Protein AF-A0A1B7VS84-F1 (afdb_monomer)

Foldseek 3Di:
DWPDDPVCLVVPQKTKAFDKDALVVCPPPPCSVCQCVVPDLQKDWPQCQQPRGTMITGNVDIDMDGSVVVVVCVVVVVDDDRDDDDPVRVVSVVVSNCCNPVDDDPPVVVVVVVVD

pLDDT: mean 87.93, std 9.89, range [51.97, 97.31]

Structure (mmCIF, N/CA/C/O backbone):
data_AF-A0A1B7VS84-F1
#
_entry.id   AF-A0A1B7VS84-F1
#
loop_
_atom_site.group_PDB
_atom_site.id
_atom_site.type_symbol
_atom_site.label_atom_id
_atom_site.label_alt_id
_atom_site.label_comp_id
_atom_site.label_asym_id
_atom_site.label_entity_id
_atom_site.label_seq_id
_atom_site.pdbx_PDB_ins_code
_atom_site.Cartn_x
_atom_site.Cartn_y
_atom_site.Cartn_z
_atom_site.occupancy
_atom_site.B_iso_or_equiv
_atom_site.auth_seq_id
_atom_site.auth_comp_id
_atom_site.auth_asym_id
_atom_site.auth_atom_id
_atom_site.pdbx_PDB_model_num
ATOM 1 N N . MET A 1 1 ? -4.731 -0.960 2.243 1.00 91.25 1 MET A N 1
ATOM 2 C CA . MET A 1 1 ? -3.609 -0.765 3.182 1.00 91.25 1 MET A CA 1
ATOM 3 C C . MET A 1 1 ? -3.787 0.564 3.890 1.00 91.25 1 MET A C 1
ATOM 5 O O . MET A 1 1 ? -4.075 1.543 3.219 1.00 91.25 1 MET A O 1
ATOM 9 N N . ILE A 1 2 ? -3.630 0.611 5.212 1.00 91.00 2 ILE A N 1
ATOM 10 C CA . ILE A 1 2 ? -3.560 1.886 5.940 1.00 91.00 2 ILE A CA 1
ATOM 11 C C . ILE A 1 2 ? -2.153 2.456 5.746 1.00 91.00 2 ILE A C 1
ATOM 13 O O . ILE A 1 2 ? -1.183 1.749 6.006 1.00 91.00 2 ILE A O 1
ATOM 17 N N . ILE A 1 3 ? -2.056 3.698 5.271 1.00 89.25 3 ILE A N 1
ATOM 18 C CA . ILE A 1 3 ? -0.775 4.386 5.018 1.00 89.25 3 ILE A CA 1
ATOM 19 C C . ILE A 1 3 ? -0.508 5.528 6.008 1.00 89.25 3 ILE A C 1
ATOM 21 O O . ILE A 1 3 ? 0.576 6.102 6.025 1.00 89.25 3 ILE A O 1
ATOM 25 N N . THR A 1 4 ? -1.482 5.853 6.860 1.00 82.88 4 THR A N 1
ATOM 26 C CA . THR A 1 4 ? -1.297 6.768 7.992 1.00 82.88 4 THR A CA 1
ATOM 27 C C . THR A 1 4 ? -0.342 6.173 9.022 1.00 82.88 4 THR A C 1
ATOM 29 O O . THR A 1 4 ? -0.402 4.978 9.311 1.00 82.88 4 THR A O 1
ATOM 32 N N . SER A 1 5 ? 0.523 7.014 9.595 1.00 71.62 5 SER A N 1
ATOM 33 C CA . SER A 1 5 ? 1.455 6.584 10.639 1.00 71.62 5 SER A CA 1
ATOM 34 C C . SER A 1 5 ? 0.713 6.047 11.871 1.00 71.62 5 SER A C 1
ATOM 36 O O . SER A 1 5 ? -0.396 6.476 12.187 1.00 71.62 5 SER A O 1
ATOM 38 N N . THR A 1 6 ? 1.334 5.122 12.604 1.00 64.81 6 THR A N 1
ATOM 39 C CA . THR A 1 6 ? 0.789 4.573 13.860 1.00 64.81 6 THR A CA 1
ATOM 40 C C . THR A 1 6 ? 0.554 5.658 14.912 1.00 64.81 6 THR A C 1
ATOM 42 O O . THR A 1 6 ? -0.492 5.681 15.549 1.00 64.81 6 THR A O 1
ATOM 45 N N . CYS A 1 7 ? 1.460 6.632 15.009 1.00 57.72 7 CYS A N 1
ATOM 46 C CA . CYS A 1 7 ? 1.313 7.810 15.868 1.00 57.72 7 CYS A CA 1
ATOM 47 C C . CYS A 1 7 ? 0.081 8.668 15.540 1.00 57.72 7 CYS A C 1
ATOM 49 O O . CYS A 1 7 ? -0.477 9.303 16.439 1.00 57.72 7 CYS A O 1
ATOM 51 N N . ASP A 1 8 ? -0.306 8.712 14.266 1.00 61.34 8 ASP A N 1
ATOM 52 C CA . ASP A 1 8 ? -1.490 9.419 13.786 1.00 61.34 8 ASP A CA 1
ATOM 53 C C . ASP A 1 8 ? -2.758 8.567 13.899 1.00 61.34 8 ASP A C 1
ATOM 55 O O . ASP A 1 8 ? -3.833 9.121 14.102 1.00 61.34 8 ASP A O 1
ATOM 59 N N . LEU A 1 9 ? -2.654 7.238 13.823 1.00 62.28 9 LEU A N 1
ATOM 60 C CA . LEU A 1 9 ? -3.780 6.324 14.036 1.00 62.28 9 LEU A CA 1
ATOM 61 C C . LEU A 1 9 ? -4.392 6.463 15.437 1.00 62.28 9 LEU A C 1
ATOM 63 O O . LEU A 1 9 ? -5.596 6.267 15.587 1.00 62.28 9 LEU A O 1
ATOM 67 N N . ASP A 1 10 ? -3.603 6.851 16.436 1.00 65.69 10 ASP A N 1
ATOM 68 C CA . ASP A 1 10 ? -4.103 7.068 17.797 1.00 65.69 10 ASP A CA 1
ATOM 69 C C . ASP A 1 10 ? -4.626 8.493 18.020 1.00 65.69 10 ASP A C 1
ATOM 71 O O . ASP A 1 10 ? -5.561 8.703 18.793 1.00 65.69 10 ASP A O 1
ATOM 75 N N . ARG A 1 11 ? -4.053 9.481 17.320 1.00 70.81 11 ARG A N 1
ATOM 76 C CA . ARG A 1 11 ? -4.298 10.911 17.575 1.00 70.81 11 ARG A CA 1
ATOM 77 C C . ARG A 1 11 ? -5.264 11.575 16.603 1.00 70.81 11 ARG A C 1
ATOM 79 O O . ARG A 1 11 ? -5.917 12.547 16.971 1.00 70.81 11 ARG A O 1
ATOM 86 N N . LYS A 1 12 ? -5.352 11.092 15.364 1.00 79.00 12 LYS A N 1
ATOM 87 C CA . LYS A 1 12 ? -6.159 11.713 14.310 1.00 79.00 12 LYS A CA 1
ATOM 88 C C . LYS A 1 12 ? -7.513 11.026 14.174 1.00 79.00 12 LYS A C 1
ATOM 90 O O . LYS A 1 12 ? -7.668 9.811 14.310 1.00 79.00 12 LYS A O 1
ATOM 95 N N . GLU A 1 13 ? -8.522 11.836 13.878 1.00 88.38 13 GLU A N 1
ATOM 96 C CA . GLU A 1 13 ? -9.887 11.375 13.607 1.00 88.38 13 GLU A CA 1
ATOM 97 C C . GLU A 1 13 ? -9.992 10.666 12.248 1.00 88.38 13 GLU A C 1
ATOM 99 O O . GLU A 1 13 ? -10.853 9.812 12.039 1.00 88.38 13 GLU A O 1
ATOM 104 N N . LYS A 1 14 ? -9.098 11.002 11.314 1.00 91.38 14 LYS A N 1
ATOM 105 C CA . LYS A 1 14 ? -9.095 10.501 9.940 1.00 91.38 14 LYS A CA 1
ATOM 106 C C . LYS A 1 14 ? -7.876 9.629 9.680 1.00 91.38 14 LYS A C 1
ATOM 108 O O . LYS A 1 14 ? -6.779 9.933 10.144 1.00 91.38 14 LYS A O 1
ATOM 113 N N . ILE A 1 15 ? -8.080 8.582 8.892 1.00 92.69 15 ILE A N 1
ATOM 114 C CA . ILE A 1 15 ? -7.026 7.698 8.396 1.00 92.69 15 ILE A CA 1
ATOM 115 C C . ILE A 1 15 ? -7.037 7.702 6.874 1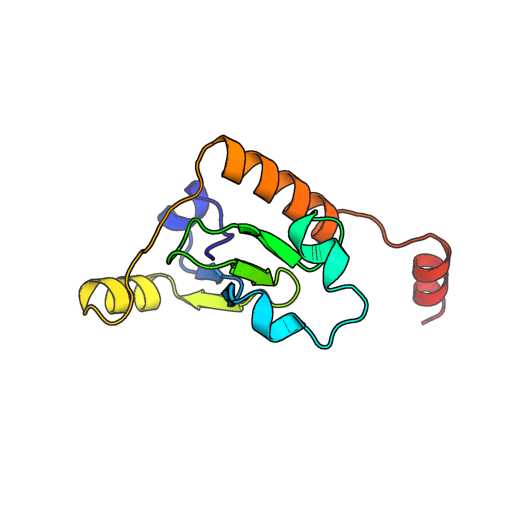.00 92.69 15 ILE A C 1
ATOM 117 O O . ILE A 1 15 ? -8.084 7.859 6.250 1.00 92.69 15 ILE A O 1
ATOM 121 N N . VAL A 1 16 ? -5.869 7.507 6.283 1.00 92.88 16 VAL A N 1
ATOM 122 C CA . VAL A 1 16 ? -5.665 7.402 4.845 1.00 92.88 16 VAL A CA 1
ATOM 123 C C . VAL A 1 16 ? -5.383 5.949 4.517 1.00 92.88 16 VAL A C 1
ATOM 125 O O . VAL A 1 16 ? -4.522 5.301 5.127 1.00 92.88 16 VAL A O 1
ATOM 128 N N . ILE A 1 17 ? -6.132 5.438 3.551 1.00 94.06 17 ILE A N 1
ATOM 129 C CA . ILE A 1 17 ? -5.994 4.084 3.050 1.00 94.06 17 ILE A CA 1
ATOM 130 C C . ILE A 1 17 ? -5.780 4.097 1.542 1.00 94.06 17 ILE A C 1
ATOM 132 O O . ILE A 1 17 ? -6.346 4.922 0.837 1.00 94.06 17 ILE A O 1
ATOM 136 N N . CYS A 1 18 ? -4.999 3.146 1.054 1.00 95.94 18 CYS A N 1
ATOM 137 C CA . CYS A 1 18 ? -4.855 2.851 -0.368 1.00 95.94 18 CYS A CA 1
ATOM 138 C C . CYS A 1 18 ? -5.504 1.497 -0.680 1.00 95.94 18 CYS A C 1
ATOM 140 O O . CYS A 1 18 ? -5.438 0.589 0.164 1.00 95.94 18 CYS A O 1
ATOM 142 N N . PRO A 1 19 ? -6.132 1.322 -1.851 1.00 95.25 19 PRO A N 1
ATOM 143 C CA . PRO A 1 19 ? -6.713 0.047 -2.237 1.00 95.25 19 PRO A CA 1
ATOM 144 C C . PRO A 1 19 ? -5.626 -1.019 -2.422 1.00 95.25 19 PRO A C 1
ATOM 146 O O . PRO A 1 19 ? -4.513 -0.740 -2.865 1.00 95.25 19 PRO A O 1
ATOM 149 N N . CYS A 1 20 ? -5.970 -2.253 -2.055 1.00 93.75 20 CYS A N 1
ATOM 150 C CA . CYS A 1 20 ? -5.169 -3.441 -2.331 1.00 93.75 20 CYS A CA 1
ATOM 151 C C . CYS A 1 20 ? -5.967 -4.344 -3.264 1.00 93.75 20 CYS A C 1
ATOM 153 O O . CYS A 1 20 ? -7.168 -4.529 -3.052 1.00 93.75 20 CYS A O 1
ATOM 155 N N . PHE A 1 21 ? -5.313 -4.947 -4.245 1.00 93.31 21 PHE A N 1
ATOM 156 C CA . PHE A 1 21 ? -5.957 -5.918 -5.121 1.00 93.31 21 PHE A CA 1
ATOM 157 C C . PHE A 1 21 ? -4.957 -6.966 -5.629 1.00 93.31 21 PHE A C 1
ATOM 159 O O . PHE A 1 21 ? -3.744 -6.754 -5.534 1.00 93.31 21 PHE A O 1
ATOM 166 N N . PRO A 1 22 ? -5.448 -8.111 -6.142 1.00 94.56 22 PRO A N 1
ATOM 167 C CA . PRO A 1 22 ? -4.589 -9.119 -6.748 1.00 94.56 22 PRO A CA 1
ATOM 168 C C . PRO A 1 22 ? -3.826 -8.541 -7.939 1.00 94.56 22 PRO A C 1
ATOM 170 O O . PRO A 1 22 ? -4.430 -7.862 -8.775 1.00 94.56 22 PRO A O 1
ATOM 173 N N . LEU A 1 23 ? -2.531 -8.849 -8.041 1.00 95.25 23 LEU A N 1
ATOM 174 C CA . LEU A 1 23 ? -1.665 -8.413 -9.141 1.00 95.25 23 LEU A CA 1
ATOM 175 C C . LEU A 1 23 ? -2.272 -8.759 -10.505 1.00 95.25 23 LEU A C 1
ATOM 177 O O . LEU A 1 23 ? -2.254 -7.943 -11.416 1.00 95.25 23 LEU A O 1
ATOM 181 N N . GLU A 1 24 ? -2.885 -9.934 -10.604 1.00 94.19 24 GLU A N 1
ATOM 182 C CA . GLU A 1 24 ? -3.630 -10.448 -11.757 1.00 94.19 24 GLU A CA 1
ATOM 183 C C . GLU A 1 24 ? -4.583 -9.429 -12.406 1.00 94.19 24 GLU A C 1
ATOM 185 O O . GLU A 1 24 ? -4.725 -9.403 -13.630 1.00 94.19 24 GLU A O 1
ATOM 190 N N . LYS A 1 25 ? -5.189 -8.528 -11.617 1.00 94.69 25 LYS A N 1
ATOM 191 C CA . LYS A 1 25 ? -6.069 -7.468 -12.142 1.00 94.69 25 LYS A CA 1
ATOM 192 C C . LYS A 1 25 ? -5.340 -6.435 -13.008 1.00 94.69 25 LYS A C 1
ATOM 194 O O . LYS A 1 25 ? -5.996 -5.671 -13.707 1.00 94.69 25 LYS A O 1
ATOM 199 N N . LEU A 1 26 ? -4.009 -6.408 -12.972 1.00 95.25 26 LEU A N 1
ATOM 200 C CA . LEU A 1 26 ? -3.157 -5.485 -13.721 1.00 95.25 26 LEU A CA 1
ATOM 201 C C . LEU A 1 26 ? -2.520 -6.105 -14.969 1.00 95.25 26 LEU A C 1
ATOM 203 O O . LEU A 1 26 ? -1.723 -5.430 -15.615 1.00 95.25 26 LEU A O 1
ATOM 207 N N . LYS A 1 27 ? -2.856 -7.348 -15.343 1.00 94.44 27 LYS A N 1
ATOM 208 C CA . LYS A 1 27 ? -2.259 -8.045 -16.503 1.00 94.44 27 LYS A CA 1
ATOM 209 C C . LYS A 1 27 ? -2.312 -7.268 -17.822 1.00 94.44 27 LYS A C 1
ATOM 211 O O . LYS A 1 27 ? -1.462 -7.478 -18.677 1.00 94.44 27 LYS A O 1
ATOM 216 N N . GLY A 1 28 ? -3.291 -6.377 -17.986 1.00 93.50 28 GLY A N 1
ATOM 217 C CA . GLY A 1 28 ? -3.427 -5.528 -19.173 1.00 93.50 28 GLY A CA 1
ATOM 218 C C . GLY A 1 28 ? -2.508 -4.301 -19.208 1.00 93.50 28 GLY A C 1
ATOM 219 O O . GLY A 1 28 ? -2.479 -3.609 -20.220 1.00 93.50 28 GLY A O 1
ATOM 220 N N . LEU A 1 29 ? -1.779 -3.995 -18.130 1.00 93.94 29 LEU A N 1
ATOM 221 C CA . LEU A 1 29 ? -0.861 -2.858 -18.099 1.00 93.94 29 LEU A CA 1
ATOM 222 C C . LEU A 1 29 ? 0.472 -3.218 -18.755 1.00 93.94 29 LEU A C 1
ATOM 224 O O . LEU A 1 29 ? 1.077 -4.234 -18.425 1.00 93.94 29 LEU A O 1
ATOM 228 N N . THR A 1 30 ? 1.004 -2.319 -19.584 1.00 94.00 30 THR A N 1
ATOM 229 C CA . THR A 1 30 ? 2.336 -2.474 -20.197 1.00 94.00 30 THR A CA 1
ATOM 230 C C . THR A 1 30 ? 3.436 -2.689 -19.153 1.00 94.00 30 THR A C 1
ATOM 232 O O . THR A 1 30 ? 4.385 -3.425 -19.390 1.00 94.00 30 THR A O 1
ATOM 235 N N . ALA A 1 31 ? 3.287 -2.089 -17.969 1.00 93.50 31 ALA A N 1
ATOM 236 C CA . ALA A 1 31 ? 4.246 -2.193 -16.874 1.00 93.50 31 ALA A CA 1
ATOM 237 C C . ALA A 1 31 ? 4.056 -3.437 -15.980 1.00 93.50 31 ALA A C 1
ATOM 239 O O . ALA A 1 31 ? 4.740 -3.554 -14.963 1.00 93.50 31 ALA A O 1
ATOM 240 N N . TYR A 1 32 ? 3.141 -4.360 -16.311 1.00 95.88 32 TYR A N 1
ATOM 241 C CA . TYR A 1 32 ? 2.784 -5.509 -15.465 1.00 95.88 32 TYR A CA 1
ATOM 242 C C . TYR A 1 32 ? 4.003 -6.298 -14.964 1.00 95.88 32 TYR A C 1
ATOM 244 O O . TYR A 1 32 ? 4.105 -6.587 -13.774 1.00 95.88 32 TYR A O 1
ATOM 252 N N . SER A 1 33 ? 4.969 -6.582 -15.844 1.00 95.69 33 SER A N 1
ATOM 253 C CA . SER A 1 33 ? 6.191 -7.333 -15.518 1.00 95.69 33 SER A CA 1
ATOM 254 C C . SER A 1 33 ? 7.143 -6.621 -14.552 1.00 95.69 33 SER A C 1
ATOM 256 O O . SER A 1 33 ? 8.044 -7.252 -13.996 1.00 95.69 33 SER A O 1
ATOM 258 N N . ASP A 1 34 ? 6.972 -5.316 -14.353 1.00 96.69 34 ASP A N 1
ATOM 259 C CA . ASP A 1 34 ? 7.836 -4.488 -13.508 1.00 96.69 34 ASP A CA 1
ATOM 260 C C . ASP A 1 34 ? 7.212 -4.169 -12.147 1.00 96.69 34 ASP A C 1
ATOM 262 O O . ASP A 1 34 ? 7.914 -3.741 -11.224 1.00 96.69 34 ASP A O 1
ATOM 266 N N . ILE A 1 35 ? 5.916 -4.444 -11.982 1.00 95.9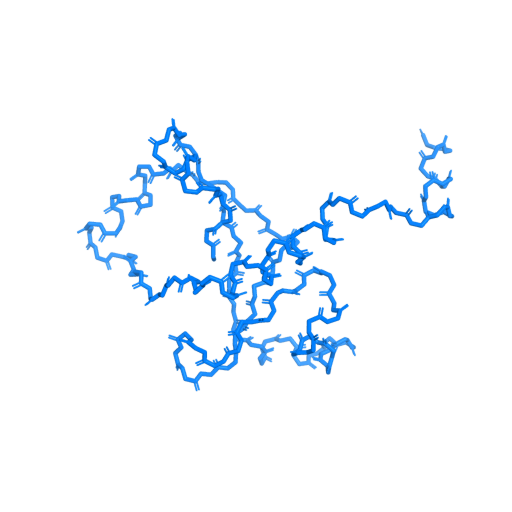4 35 ILE A N 1
ATOM 267 C CA . ILE A 1 35 ? 5.202 -4.277 -10.713 1.00 95.94 35 ILE A CA 1
ATOM 268 C C . ILE A 1 35 ? 5.751 -5.218 -9.628 1.00 95.94 35 ILE A C 1
ATOM 270 O O . ILE A 1 35 ? 6.085 -4.706 -8.557 1.00 95.94 35 ILE A O 1
ATOM 274 N N . PRO A 1 36 ? 5.955 -6.534 -9.865 1.00 95.12 36 PRO A N 1
ATOM 275 C CA . PRO A 1 36 ? 6.540 -7.434 -8.861 1.00 95.12 36 PRO A CA 1
ATOM 276 C C . PRO A 1 36 ? 7.942 -7.024 -8.406 1.00 95.12 36 PRO A C 1
ATOM 278 O O . PRO A 1 36 ? 8.342 -7.270 -7.271 1.00 95.12 36 PRO A O 1
ATOM 281 N N . LYS A 1 37 ? 8.687 -6.349 -9.287 1.00 94.25 37 LYS A N 1
ATOM 282 C CA . LYS A 1 37 ? 10.030 -5.825 -9.005 1.00 94.25 37 LYS A CA 1
ATOM 283 C C . LYS A 1 37 ? 9.995 -4.516 -8.213 1.00 94.25 37 LYS A C 1
ATOM 285 O O . LYS A 1 37 ? 11.046 -3.981 -7.886 1.00 94.25 37 LYS A O 1
ATOM 290 N N . ASN A 1 38 ? 8.803 -3.993 -7.911 1.00 93.62 38 ASN A N 1
ATOM 291 C CA . ASN A 1 38 ? 8.590 -2.697 -7.274 1.00 93.62 38 ASN A CA 1
ATOM 292 C C . ASN A 1 38 ? 9.166 -1.500 -8.070 1.00 93.62 38 ASN A C 1
ATOM 294 O O . ASN A 1 38 ? 9.409 -0.441 -7.489 1.00 93.62 38 ASN A O 1
ATOM 298 N N . ASN A 1 39 ? 9.299 -1.605 -9.399 1.00 92.50 39 ASN A N 1
ATOM 299 C CA . ASN A 1 39 ? 9.868 -0.542 -10.247 1.00 92.50 39 ASN A CA 1
ATOM 300 C C . ASN A 1 39 ? 8.852 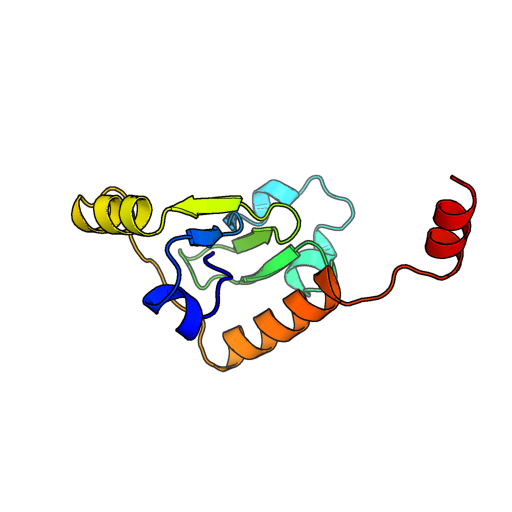0.529 -10.683 1.00 92.50 39 ASN A C 1
ATOM 302 O O . ASN A 1 39 ? 9.245 1.623 -11.074 1.00 92.50 39 ASN A O 1
ATOM 306 N N . VAL A 1 40 ? 7.552 0.245 -10.589 1.00 94.56 40 VAL A N 1
ATOM 307 C CA . VAL A 1 40 ? 6.479 1.184 -10.967 1.00 94.56 40 VAL A CA 1
ATOM 308 C C . VAL A 1 40 ? 6.062 1.999 -9.744 1.00 94.56 40 VAL A C 1
ATOM 310 O O . VAL A 1 40 ? 5.653 1.409 -8.747 1.00 94.56 40 VAL A O 1
ATOM 313 N N . PHE A 1 41 ? 6.201 3.329 -9.751 1.00 92.19 41 PHE A N 1
ATOM 314 C CA . PHE A 1 41 ? 6.056 4.149 -8.531 1.00 92.19 41 PHE A CA 1
ATOM 315 C C . PHE A 1 41 ? 4.644 4.152 -7.948 1.00 92.19 41 PHE A C 1
ATOM 317 O O . PHE A 1 41 ? 4.498 4.182 -6.728 1.00 92.19 41 PHE A O 1
ATOM 324 N N . GLU A 1 42 ? 3.620 4.076 -8.794 1.00 93.88 42 GLU A N 1
ATOM 325 C CA . GLU A 1 42 ? 2.208 4.001 -8.398 1.00 93.88 42 GLU A CA 1
ATOM 326 C C . GLU A 1 42 ? 1.909 2.752 -7.573 1.00 93.88 42 GLU A C 1
ATOM 328 O O . GLU A 1 42 ? 1.008 2.763 -6.740 1.00 93.88 42 GLU A O 1
ATOM 333 N N . PHE A 1 43 ? 2.660 1.675 -7.795 1.00 95.88 43 PHE A N 1
ATOM 334 C CA . PHE A 1 43 ? 2.347 0.368 -7.251 1.00 95.88 43 PHE A CA 1
ATOM 335 C C . PHE A 1 43 ? 3.373 -0.065 -6.210 1.00 95.88 43 PHE A C 1
ATOM 337 O O . PHE A 1 43 ? 4.586 -0.023 -6.427 1.00 95.88 43 PHE A O 1
ATOM 344 N N . PHE A 1 44 ? 2.868 -0.527 -5.071 1.00 95.75 44 PHE A N 1
ATOM 345 C CA . PHE A 1 44 ? 3.655 -1.170 -4.032 1.00 95.75 44 PHE A CA 1
ATOM 346 C C . PHE A 1 44 ? 3.288 -2.652 -3.958 1.00 95.75 44 PHE A C 1
ATOM 348 O O . PHE A 1 44 ? 2.229 -3.031 -3.457 1.00 95.75 44 PHE A O 1
ATOM 355 N N . PHE A 1 45 ? 4.163 -3.493 -4.499 1.00 95.19 45 PHE A N 1
ATOM 356 C CA . PHE A 1 45 ? 3.999 -4.938 -4.496 1.00 95.19 45 PHE A CA 1
ATOM 357 C C . PHE A 1 45 ? 4.399 -5.521 -3.141 1.00 95.19 45 PHE A C 1
ATOM 359 O O . PHE A 1 45 ? 5.510 -5.287 -2.657 1.00 95.19 45 PHE A O 1
ATOM 366 N N . ILE A 1 46 ? 3.486 -6.292 -2.549 1.00 90.38 46 ILE A N 1
ATOM 367 C CA . ILE A 1 46 ? 3.607 -6.857 -1.195 1.00 90.38 46 ILE A CA 1
ATOM 368 C C . ILE A 1 46 ? 3.701 -8.391 -1.195 1.00 90.38 46 ILE A C 1
ATOM 370 O O . ILE A 1 46 ? 3.768 -9.008 -0.131 1.00 90.38 46 ILE A O 1
ATOM 374 N N . GLY A 1 47 ? 3.751 -9.009 -2.379 1.00 88.44 47 GLY A N 1
ATOM 375 C CA . GLY A 1 47 ? 3.977 -10.443 -2.546 1.00 88.44 47 GLY A CA 1
ATOM 376 C C . GLY A 1 47 ? 2.798 -11.321 -2.131 1.00 88.44 47 GLY A C 1
ATOM 377 O O . GLY A 1 47 ? 1.650 -10.878 -2.071 1.00 88.44 47 GLY A O 1
ATOM 378 N N . ASN A 1 48 ? 3.111 -12.585 -1.832 1.00 82.94 48 ASN A N 1
ATOM 379 C CA . ASN A 1 48 ? 2.135 -13.646 -1.543 1.00 82.94 48 ASN A CA 1
ATOM 380 C C . ASN A 1 48 ? 1.598 -13.657 -0.104 1.00 82.94 48 ASN A C 1
ATOM 382 O O . ASN A 1 48 ? 0.851 -14.556 0.283 1.00 82.94 48 ASN A O 1
ATOM 386 N N . GLY A 1 49 ? 1.988 -12.672 0.708 1.00 68.06 49 GLY A N 1
ATOM 387 C CA . GLY A 1 49 ? 1.857 -12.732 2.163 1.00 68.06 49 GLY A CA 1
ATOM 388 C C . GLY A 1 49 ? 0.456 -12.494 2.730 1.00 68.06 49 GLY A C 1
ATOM 389 O O . GLY A 1 49 ? 0.280 -12.711 3.920 1.00 68.06 49 GLY A O 1
ATOM 390 N N . LEU A 1 50 ? -0.521 -12.036 1.934 1.00 70.88 50 LEU A N 1
ATOM 391 C CA . LEU A 1 50 ? -1.856 -11.684 2.446 1.00 70.88 50 LEU A CA 1
ATOM 392 C C . LEU A 1 50 ? -2.850 -12.851 2.461 1.00 70.88 50 LEU A C 1
ATOM 394 O O . LEU A 1 50 ? -3.563 -13.033 3.440 1.00 70.88 50 LEU A O 1
ATOM 398 N N . THR A 1 51 ? -2.958 -13.591 1.355 1.00 76.50 51 THR A N 1
ATOM 399 C CA . THR A 1 51 ? -3.968 -14.656 1.184 1.00 76.50 51 THR A CA 1
ATOM 400 C C . THR A 1 51 ? -3.481 -15.791 0.272 1.00 76.50 51 THR A C 1
ATOM 402 O O . THR A 1 51 ? -4.293 -16.445 -0.377 1.00 76.50 51 THR A O 1
ATOM 405 N N . GLY A 1 52 ? -2.163 -15.994 0.146 1.00 77.94 52 GLY A N 1
ATOM 406 C CA . GLY A 1 52 ? -1.588 -17.048 -0.705 1.00 77.94 52 GLY A CA 1
ATOM 407 C C . GLY A 1 52 ? -1.516 -16.730 -2.206 1.00 77.94 52 GLY A C 1
ATOM 408 O O . GLY A 1 52 ? -1.208 -17.617 -2.993 1.00 77.94 52 GLY A O 1
ATOM 409 N N . GLY A 1 53 ? -1.768 -15.482 -2.609 1.00 85.06 53 GLY A N 1
ATOM 410 C CA . GLY A 1 53 ? -1.588 -14.995 -3.981 1.00 85.06 53 GLY A CA 1
ATOM 411 C C . GLY A 1 53 ? -0.908 -13.630 -4.001 1.00 85.06 53 GLY A C 1
ATOM 412 O O . GLY A 1 53 ? -0.784 -13.003 -2.953 1.00 85.06 53 GLY A O 1
ATOM 413 N N . GLU A 1 54 ? -0.475 -13.174 -5.172 1.00 93.06 54 GLU A N 1
ATOM 414 C CA . GLU A 1 54 ? 0.290 -11.936 -5.334 1.00 93.06 54 GLU A CA 1
ATOM 415 C C . GLU A 1 54 ? -0.600 -10.698 -5.194 1.00 93.06 54 GLU A C 1
ATOM 417 O O . GLU A 1 54 ? -1.558 -10.517 -5.951 1.00 93.06 54 GLU A O 1
ATOM 422 N N . TRP A 1 55 ? -0.269 -9.816 -4.249 1.00 94.69 55 TRP A N 1
ATOM 423 C CA . TRP A 1 55 ? -1.008 -8.576 -4.017 1.00 94.69 55 TRP A CA 1
ATOM 424 C C . TRP A 1 55 ? -0.172 -7.334 -4.281 1.00 94.69 55 TRP A C 1
ATOM 426 O O . TRP A 1 55 ? 1.042 -7.283 -4.056 1.00 94.69 55 TRP A O 1
ATOM 436 N N . VAL A 1 56 ? -0.878 -6.290 -4.693 1.00 95.38 56 VAL A N 1
ATOM 437 C CA . VAL A 1 56 ? -0.330 -4.964 -4.928 1.00 95.38 56 VAL A CA 1
ATOM 438 C C . VAL A 1 56 ? -1.211 -3.914 -4.260 1.00 95.38 56 VAL A C 1
ATOM 440 O O . VAL A 1 56 ? -2.434 -4.053 -4.170 1.00 95.38 56 VAL A O 1
ATOM 443 N N . VAL A 1 57 ? -0.565 -2.876 -3.745 1.00 95.50 57 VAL A N 1
ATOM 444 C CA . VAL A 1 57 ? -1.194 -1.665 -3.227 1.00 95.50 57 VAL A CA 1
ATOM 445 C C . VAL A 1 57 ? -1.057 -0.582 -4.283 1.00 95.50 57 VAL A C 1
ATOM 447 O O . VAL A 1 57 ? 0.041 -0.348 -4.783 1.00 95.50 57 VAL A O 1
ATOM 450 N N . ASP A 1 58 ? -2.152 0.095 -4.599 1.00 95.75 58 ASP A N 1
ATOM 451 C CA . ASP A 1 58 ? -2.132 1.248 -5.493 1.00 95.75 58 ASP A CA 1
ATOM 452 C C . ASP A 1 58 ? -2.029 2.541 -4.679 1.00 95.75 58 ASP A C 1
ATOM 454 O O . ASP A 1 58 ? -2.977 2.985 -4.025 1.00 95.75 58 ASP A O 1
ATOM 458 N N . LEU A 1 59 ? -0.837 3.130 -4.704 1.00 95.56 59 LEU A N 1
ATOM 459 C CA . LEU A 1 59 ? -0.497 4.368 -4.016 1.00 95.56 59 LEU A CA 1
ATOM 460 C C . LEU A 1 59 ? -1.010 5.610 -4.750 1.00 95.56 59 LEU A C 1
ATOM 462 O O . LEU A 1 59 ? -0.912 6.696 -4.189 1.00 95.56 59 LEU A O 1
ATOM 466 N N . SER A 1 60 ? -1.543 5.494 -5.969 1.00 93.38 60 SER A N 1
ATOM 467 C CA . SER A 1 60 ? -2.092 6.636 -6.714 1.00 93.38 60 SER A CA 1
ATOM 468 C C . SER A 1 60 ? -3.515 7.018 -6.294 1.00 93.38 60 SER A C 1
ATOM 470 O O . SER A 1 60 ? -3.932 8.146 -6.541 1.00 93.38 60 SER A O 1
ATOM 472 N N . HIS A 1 61 ? -4.221 6.134 -5.577 1.00 94.50 61 HIS A N 1
ATOM 473 C CA . HIS A 1 61 ? -5.598 6.354 -5.122 1.00 94.50 61 HIS A CA 1
ATOM 474 C C . HIS A 1 61 ? -5.725 6.352 -3.586 1.00 94.50 61 HIS A C 1
ATOM 476 O O . HIS A 1 61 ? -6.358 5.458 -3.013 1.00 94.50 61 HIS A O 1
ATOM 482 N N . PRO A 1 62 ? -5.127 7.324 -2.872 1.00 94.50 62 PRO A N 1
ATOM 483 C CA . PRO A 1 62 ? -5.343 7.462 -1.439 1.00 94.50 62 PRO A CA 1
ATOM 484 C C . PRO A 1 62 ? -6.775 7.931 -1.151 1.00 94.50 62 PRO A C 1
ATOM 486 O O . PRO A 1 62 ? -7.270 8.899 -1.724 1.00 94.50 62 PRO A O 1
ATOM 489 N N . MET A 1 63 ? -7.432 7.276 -0.199 1.00 94.94 63 MET A N 1
ATOM 490 C CA . MET A 1 63 ? -8.755 7.640 0.293 1.00 94.94 63 MET A CA 1
ATOM 491 C C . MET A 1 63 ? -8.691 7.944 1.783 1.00 94.94 63 MET A C 1
ATOM 493 O O . MET A 1 63 ? -8.138 7.175 2.570 1.00 94.94 63 MET A O 1
ATOM 497 N N . THR A 1 64 ? -9.305 9.054 2.182 1.00 94.19 64 THR A N 1
ATOM 498 C CA . THR A 1 64 ? -9.419 9.433 3.591 1.00 94.19 64 THR A CA 1
ATOM 499 C C . THR A 1 64 ? -10.752 8.959 4.156 1.00 94.19 64 THR A C 1
ATOM 501 O O . THR A 1 64 ? -11.807 9.289 3.621 1.00 94.19 64 THR A O 1
ATOM 504 N N . LEU A 1 65 ? -10.712 8.225 5.264 1.00 93.19 65 LEU A N 1
ATOM 505 C CA . LEU A 1 65 ? -11.886 7.733 5.978 1.00 93.19 65 LEU A CA 1
ATOM 506 C C . LEU A 1 65 ? -11.880 8.202 7.432 1.00 93.19 65 LEU A C 1
ATOM 508 O O . LEU A 1 65 ? -10.824 8.393 8.036 1.00 93.19 65 LEU A O 1
ATOM 512 N N . LEU A 1 66 ? -13.072 8.332 8.017 1.00 93.75 66 LEU A N 1
ATOM 513 C CA . LEU A 1 66 ? -13.213 8.511 9.461 1.00 93.75 66 LEU A CA 1
ATOM 514 C C . LEU A 1 66 ? -12.776 7.232 10.173 1.00 93.75 66 LEU A C 1
ATOM 516 O O . LEU A 1 66 ? -13.320 6.151 9.926 1.00 93.75 66 LEU A O 1
ATOM 520 N N . ARG A 1 67 ? -11.817 7.372 11.084 1.00 91.00 67 ARG A N 1
ATOM 521 C CA . ARG A 1 67 ? -11.235 6.273 11.849 1.00 91.00 67 ARG A CA 1
ATOM 522 C C . ARG A 1 67 ? -12.305 5.521 12.623 1.00 91.00 67 ARG A C 1
ATOM 524 O O . ARG A 1 67 ? -12.391 4.304 12.516 1.00 91.00 67 ARG A O 1
ATOM 531 N N . GLU A 1 68 ? -13.163 6.243 13.337 1.00 9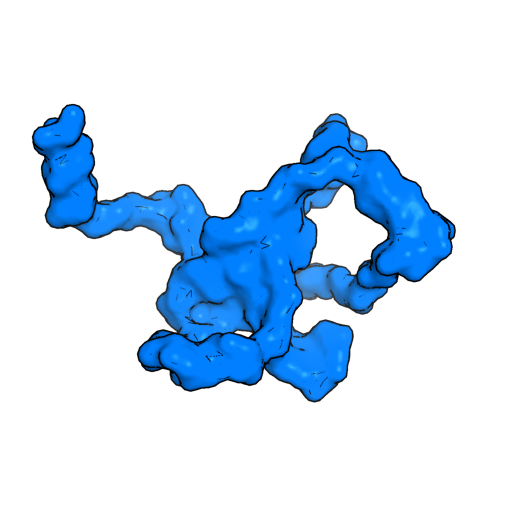2.88 68 GLU A N 1
ATOM 532 C CA . GLU A 1 68 ? -14.228 5.650 14.148 1.00 92.88 68 GLU A CA 1
ATOM 533 C C . GLU A 1 68 ? -15.131 4.719 13.328 1.00 92.88 68 GLU A C 1
ATOM 535 O O . GLU A 1 68 ? -15.443 3.619 13.779 1.00 92.88 68 GLU A O 1
ATOM 540 N N . ARG A 1 69 ? -15.479 5.098 12.089 1.00 93.44 69 ARG A N 1
ATOM 541 C CA . ARG A 1 69 ? -16.294 4.254 11.200 1.00 93.44 69 ARG A CA 1
ATOM 542 C C . ARG A 1 69 ? -15.590 2.946 10.858 1.00 93.44 69 ARG A C 1
ATOM 544 O O . ARG A 1 69 ? -16.217 1.892 10.910 1.00 93.44 69 ARG A O 1
ATOM 551 N N . VAL A 1 70 ? -14.295 3.003 10.549 1.00 92.19 70 VAL A N 1
ATOM 552 C CA . VAL A 1 70 ? -13.493 1.808 10.251 1.00 92.19 70 VAL A CA 1
ATOM 553 C C . VAL A 1 70 ? -13.380 0.915 11.487 1.00 92.19 70 VAL A C 1
ATOM 555 O O . VAL A 1 70 ? -13.613 -0.284 11.392 1.00 92.19 70 VAL A O 1
ATOM 558 N N . PHE A 1 71 ? -13.114 1.483 12.664 1.00 90.62 71 PHE A N 1
ATOM 559 C CA . PHE A 1 71 ? -13.039 0.719 13.914 1.00 90.62 71 PHE A CA 1
ATOM 560 C C . PHE A 1 71 ? -14.379 0.104 14.321 1.00 90.62 71 PHE A C 1
ATOM 562 O O . PHE A 1 71 ? -14.408 -1.039 14.772 1.00 90.62 71 PHE A O 1
ATOM 569 N N . LYS A 1 72 ? -15.486 0.830 14.146 1.00 95.25 72 LYS A N 1
ATOM 570 C CA . LYS A 1 72 ? -16.835 0.299 14.361 1.00 95.25 72 LYS A CA 1
ATOM 571 C C . LYS A 1 72 ? -17.078 -0.912 13.463 1.00 95.25 72 LYS A C 1
ATOM 573 O O . LYS A 1 72 ? -17.462 -1.959 13.964 1.00 95.25 72 LYS A O 1
ATOM 578 N N . LYS A 1 73 ? -16.746 -0.802 12.176 1.00 96.06 73 LYS A N 1
ATOM 579 C CA . LYS A 1 73 ? -16.872 -1.900 11.212 1.00 96.06 73 LYS A CA 1
ATOM 580 C C . LYS A 1 73 ? -15.956 -3.090 11.512 1.00 96.06 73 LYS A C 1
ATOM 582 O O . LYS A 1 73 ? -16.349 -4.224 11.279 1.00 96.06 73 LYS A O 1
ATOM 587 N N . ILE A 1 74 ? -14.779 -2.858 12.095 1.00 93.88 74 ILE A N 1
ATOM 588 C CA . ILE A 1 74 ? -13.927 -3.940 12.616 1.00 93.88 74 ILE A CA 1
ATOM 589 C C . ILE A 1 74 ? -14.605 -4.647 13.797 1.00 93.88 74 ILE A C 1
ATOM 591 O O . ILE A 1 74 ? -14.635 -5.873 13.839 1.00 93.88 74 ILE A O 1
ATOM 595 N N . LYS A 1 75 ? -15.173 -3.892 14.746 1.00 95.12 75 LYS A N 1
ATOM 596 C CA . LYS A 1 75 ? -15.891 -4.459 15.903 1.00 95.12 75 LYS A CA 1
ATOM 597 C C . LYS A 1 75 ? -17.147 -5.235 15.497 1.00 95.12 75 LYS A C 1
ATOM 599 O O . LYS A 1 75 ? -17.456 -6.236 16.128 1.00 95.12 75 LYS A O 1
ATOM 604 N N . GLU A 1 76 ? -17.849 -4.774 14.465 1.00 97.31 76 GLU A N 1
ATOM 605 C CA . GLU A 1 76 ? -19.025 -5.442 13.887 1.00 97.31 76 GLU A CA 1
ATOM 606 C C . GLU A 1 76 ? -18.663 -6.709 13.091 1.00 97.31 76 GLU A C 1
ATOM 608 O O . GLU A 1 76 ? -19.542 -7.511 12.801 1.00 97.31 76 GLU A O 1
ATOM 613 N N . GLY A 1 77 ? -17.382 -6.915 12.759 1.00 95.44 77 GLY A N 1
ATOM 614 C CA . GLY A 1 77 ? -16.909 -8.052 11.964 1.00 95.44 77 GLY A CA 1
ATOM 615 C C . GLY A 1 77 ? -16.920 -7.825 10.447 1.00 95.44 77 GLY A C 1
ATOM 616 O O . GLY A 1 77 ? -16.406 -8.662 9.711 1.00 95.44 77 GLY A O 1
ATOM 617 N N . ASP A 1 78 ? -17.422 -6.679 9.974 1.00 96.31 78 ASP A N 1
ATOM 618 C CA . ASP A 1 78 ? -17.463 -6.314 8.549 1.00 96.31 78 ASP A CA 1
ATOM 619 C C . ASP A 1 78 ? -16.063 -6.083 7.953 1.00 96.31 78 ASP A C 1
ATOM 621 O O . ASP A 1 78 ? -15.855 -6.214 6.746 1.00 96.31 78 ASP A O 1
ATOM 625 N N . ILE A 1 79 ? -15.093 -5.697 8.789 1.00 94.00 79 ILE A N 1
ATOM 626 C CA . ILE A 1 79 ? -13.698 -5.493 8.387 1.00 94.00 79 ILE A CA 1
ATOM 627 C C . ILE A 1 79 ? -12.793 -6.383 9.229 1.00 94.00 79 ILE A C 1
ATOM 629 O O . ILE A 1 79 ? -12.726 -6.260 10.449 1.00 94.00 79 ILE A O 1
ATOM 633 N N . ILE A 1 80 ? -12.001 -7.207 8.551 1.00 92.00 80 ILE A N 1
ATOM 634 C CA . ILE A 1 80 ? -10.988 -8.058 9.172 1.00 92.00 80 ILE A CA 1
ATOM 635 C C . ILE A 1 80 ? -9.581 -7.531 8.882 1.00 92.00 8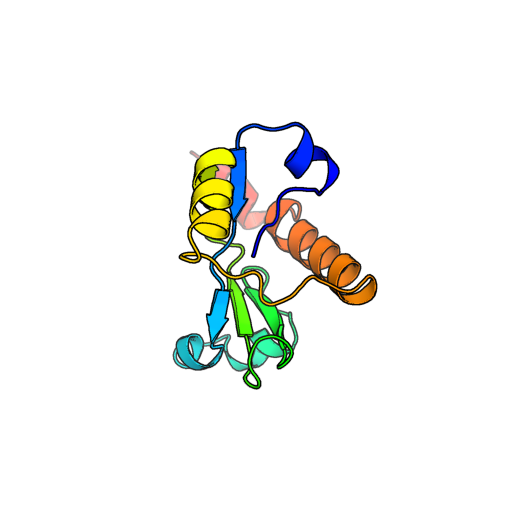0 ILE 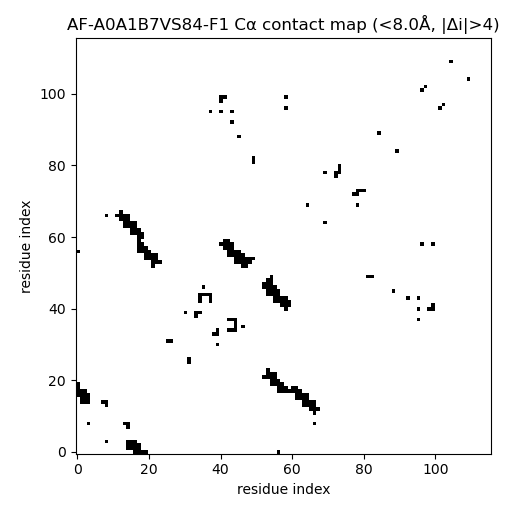A C 1
ATOM 637 O O . ILE A 1 80 ? -9.229 -7.197 7.748 1.00 92.00 80 ILE A O 1
ATOM 641 N N . ARG A 1 81 ? -8.743 -7.464 9.921 1.00 88.81 81 ARG A N 1
ATOM 642 C CA . ARG A 1 81 ? -7.310 -7.194 9.762 1.00 88.81 81 ARG A CA 1
ATOM 643 C C . ARG A 1 81 ? -6.627 -8.496 9.365 1.00 88.81 81 ARG A C 1
ATOM 645 O O . ARG A 1 81 ? -6.538 -9.403 10.180 1.00 88.81 81 ARG A O 1
ATOM 652 N N . LEU A 1 82 ? -6.117 -8.550 8.138 1.00 89.12 82 LEU A N 1
ATOM 653 C CA . LEU A 1 82 ? -5.390 -9.721 7.647 1.00 89.12 82 LEU A CA 1
ATOM 654 C C . LEU A 1 82 ? -3.953 -9.744 8.180 1.00 89.12 82 LEU A C 1
ATOM 656 O O . LEU A 1 82 ? -3.546 -10.694 8.833 1.00 89.12 82 LEU A O 1
ATOM 660 N N . HIS A 1 83 ? -3.190 -8.670 7.952 1.00 87.81 83 HIS A N 1
ATOM 661 C CA . HIS A 1 83 ? -1.768 -8.620 8.297 1.00 87.81 83 HIS A CA 1
ATOM 662 C C . HIS A 1 83 ? -1.302 -7.216 8.688 1.00 87.81 83 HIS A C 1
ATOM 664 O O . HIS A 1 83 ? -2.012 -6.212 8.562 1.00 87.81 83 HIS A O 1
ATOM 670 N N . SER A 1 84 ? -0.062 -7.141 9.157 1.00 87.75 84 SER A N 1
ATOM 671 C CA . SER A 1 84 ? 0.698 -5.900 9.268 1.00 87.75 84 SER A CA 1
ATOM 672 C C . SER A 1 84 ? 2.082 -6.083 8.691 1.00 87.75 84 SER A C 1
ATOM 674 O O . SER A 1 84 ? 2.599 -7.197 8.650 1.00 87.75 84 SER A O 1
ATOM 676 N N . LEU A 1 85 ? 2.653 -4.982 8.213 1.00 87.75 85 LEU A N 1
ATOM 677 C CA . LEU A 1 85 ? 3.998 -5.003 7.672 1.00 87.75 85 LEU A CA 1
ATOM 678 C C . LEU A 1 85 ? 4.989 -5.402 8.765 1.00 87.75 85 LEU A C 1
ATOM 680 O O . LEU A 1 85 ? 4.911 -4.930 9.900 1.00 87.75 85 LEU A O 1
ATOM 684 N N . THR A 1 86 ? 5.933 -6.260 8.394 1.00 89.31 86 THR A N 1
ATOM 685 C CA . THR A 1 86 ? 7.147 -6.480 9.177 1.00 89.31 86 THR A CA 1
ATOM 686 C C . THR A 1 86 ? 8.008 -5.219 9.141 1.00 89.31 86 THR A C 1
ATOM 688 O O . THR A 1 86 ? 7.783 -4.327 8.324 1.00 89.31 86 THR A O 1
ATOM 691 N N . GLN A 1 87 ? 9.045 -5.149 9.975 1.00 89.12 87 GLN A N 1
ATOM 692 C CA . GLN A 1 87 ? 9.992 -4.033 9.934 1.00 89.12 87 GLN A CA 1
ATOM 693 C C . GLN A 1 87 ? 10.622 -3.855 8.540 1.00 89.12 87 GLN A C 1
AT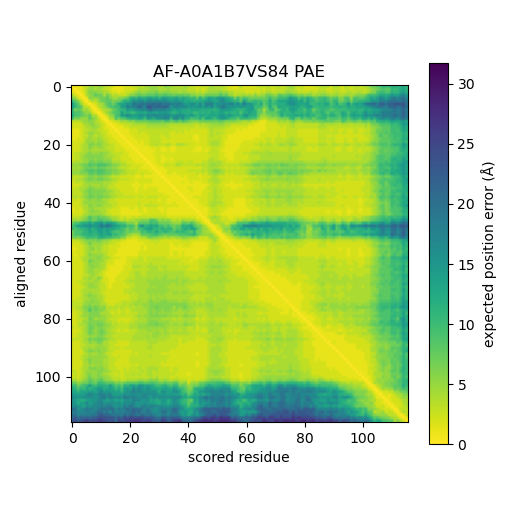OM 695 O O . GLN A 1 87 ? 10.715 -2.739 8.038 1.00 89.12 87 GLN A O 1
ATOM 700 N N . VAL A 1 88 ? 10.982 -4.957 7.874 1.00 90.25 88 VAL A N 1
ATOM 701 C CA . VAL A 1 88 ? 11.502 -4.933 6.496 1.00 90.25 88 VAL A CA 1
ATOM 702 C C . VAL A 1 88 ? 10.446 -4.411 5.520 1.00 90.25 88 VAL A C 1
ATOM 704 O O . VAL A 1 88 ? 10.733 -3.529 4.714 1.00 90.25 88 VAL A O 1
ATOM 707 N N . GLY A 1 89 ? 9.206 -4.901 5.624 1.00 89.56 89 GLY A N 1
ATOM 708 C CA . GLY A 1 89 ? 8.098 -4.425 4.794 1.00 89.56 89 GLY A CA 1
ATOM 709 C C . GLY A 1 89 ? 7.782 -2.945 5.015 1.00 89.56 89 GLY A C 1
ATOM 710 O O . GLY A 1 89 ? 7.434 -2.243 4.070 1.00 89.56 89 GLY A O 1
ATOM 711 N N . TRP A 1 90 ? 7.950 -2.453 6.242 1.00 90.12 90 TRP A N 1
ATOM 712 C CA . TRP A 1 90 ? 7.793 -1.045 6.588 1.00 90.12 90 TRP A CA 1
ATOM 713 C C . TRP A 1 90 ? 8.863 -0.164 5.937 1.00 90.12 90 TRP A C 1
ATOM 715 O O . TRP A 1 90 ? 8.521 0.866 5.359 1.00 90.12 90 TRP A O 1
ATOM 725 N N . TYR A 1 91 ? 10.134 -0.576 5.964 1.00 92.00 91 TYR A N 1
ATOM 726 C CA . TYR A 1 91 ? 11.196 0.160 5.269 1.00 92.00 91 TYR A CA 1
ATOM 727 C C . TYR A 1 91 ? 10.962 0.199 3.759 1.00 92.00 91 TYR A C 1
ATOM 729 O O . TYR A 1 91 ? 11.030 1.273 3.165 1.00 92.00 91 TYR A O 1
ATOM 737 N N . LEU A 1 92 ? 10.600 -0.937 3.156 1.00 91.94 92 LEU A N 1
ATOM 738 C CA . LEU A 1 92 ? 10.255 -0.989 1.736 1.00 91.94 92 LEU A CA 1
ATOM 739 C C . LEU A 1 92 ? 9.071 -0.066 1.405 1.00 91.94 92 LEU A C 1
ATOM 741 O O . LEU A 1 92 ? 9.112 0.662 0.413 1.00 91.94 92 LEU A O 1
ATOM 745 N N . PHE A 1 93 ? 8.041 -0.058 2.255 1.00 92.38 93 PHE A N 1
ATOM 746 C CA . PHE A 1 93 ? 6.901 0.841 2.110 1.00 92.38 93 PHE A CA 1
ATOM 747 C C . PHE A 1 93 ? 7.323 2.312 2.160 1.00 92.38 93 PHE A C 1
ATOM 749 O O . PHE A 1 93 ? 6.945 3.058 1.261 1.00 92.38 93 PHE A O 1
ATOM 756 N N . ILE A 1 94 ? 8.113 2.739 3.153 1.00 91.88 94 ILE A N 1
ATOM 757 C CA . ILE A 1 94 ? 8.573 4.135 3.242 1.00 91.88 94 ILE A CA 1
ATOM 758 C C . ILE A 1 94 ? 9.362 4.529 1.992 1.00 91.88 94 ILE A C 1
ATOM 760 O O . ILE A 1 94 ? 9.141 5.618 1.468 1.00 91.88 94 ILE A O 1
ATOM 764 N N . THR A 1 95 ? 10.244 3.660 1.489 1.00 92.38 95 THR A N 1
ATOM 765 C CA . THR A 1 95 ? 10.989 3.917 0.247 1.00 92.38 95 THR A CA 1
ATOM 766 C C . THR A 1 95 ? 10.046 4.113 -0.937 1.00 92.38 95 THR A C 1
ATOM 768 O O . THR A 1 95 ? 10.177 5.075 -1.686 1.00 92.38 95 THR A O 1
ATOM 771 N N . LYS A 1 96 ? 9.047 3.244 -1.105 1.00 92.88 96 LYS A N 1
ATOM 772 C CA . LYS A 1 96 ? 8.068 3.379 -2.194 1.00 92.88 96 LYS A CA 1
ATOM 773 C C . LYS A 1 96 ? 7.190 4.615 -2.042 1.00 92.88 96 LYS A C 1
ATOM 775 O O . LYS A 1 96 ? 6.937 5.311 -3.022 1.00 92.88 96 LYS A O 1
ATOM 780 N N . PHE A 1 97 ? 6.770 4.908 -0.818 1.00 92.69 97 PHE A N 1
ATOM 781 C CA . PHE A 1 97 ? 5.995 6.092 -0.488 1.00 92.69 97 PHE A CA 1
ATOM 782 C C . PHE A 1 97 ? 6.773 7.371 -0.823 1.00 92.69 97 PHE A C 1
ATOM 784 O O . PHE A 1 97 ? 6.247 8.239 -1.515 1.00 92.69 97 PHE A O 1
ATOM 791 N N . SER A 1 98 ? 8.041 7.475 -0.414 1.00 91.94 98 SER A N 1
ATOM 792 C CA . SER A 1 98 ? 8.860 8.655 -0.709 1.00 91.94 98 SER A CA 1
ATOM 793 C C . SER A 1 98 ? 9.102 8.825 -2.207 1.00 91.94 98 SER A C 1
ATOM 795 O O . SER A 1 98 ? 8.976 9.934 -2.721 1.00 91.94 98 SER A O 1
ATOM 797 N N . MET A 1 99 ? 9.352 7.735 -2.936 1.00 90.94 99 MET A N 1
ATOM 798 C CA . MET A 1 99 ? 9.498 7.780 -4.392 1.00 90.94 99 MET A CA 1
ATOM 799 C C . MET A 1 99 ? 8.223 8.234 -5.108 1.00 90.94 99 MET A C 1
ATOM 801 O O . MET A 1 99 ? 8.327 8.920 -6.118 1.00 90.94 99 MET A O 1
ATOM 805 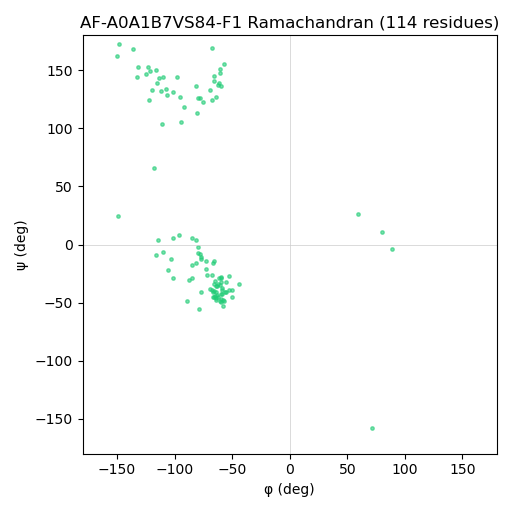N N . LYS A 1 100 ? 7.031 7.869 -4.619 1.00 91.19 100 LYS A N 1
ATOM 806 C CA . LYS A 1 100 ? 5.769 8.291 -5.245 1.00 91.19 100 LYS A CA 1
ATOM 807 C C . LYS A 1 100 ? 5.399 9.738 -4.916 1.00 91.19 100 LYS A C 1
ATOM 809 O O . LYS A 1 100 ? 4.900 10.435 -5.791 1.00 91.19 100 LYS A O 1
ATOM 814 N N . TYR A 1 101 ? 5.596 10.166 -3.670 1.00 89.25 101 TYR A N 1
ATOM 815 C CA . TYR A 1 101 ? 5.033 11.425 -3.168 1.00 89.25 101 TYR A CA 1
ATOM 816 C C . TYR A 1 101 ? 6.041 12.568 -3.016 1.00 89.25 101 TYR A C 1
ATOM 818 O O . TYR A 1 101 ? 5.628 13.722 -2.979 1.00 89.25 101 TYR A O 1
ATOM 826 N N . PHE A 1 102 ? 7.340 12.276 -2.904 1.00 88.50 102 PHE A N 1
ATOM 827 C CA . PHE A 1 102 ? 8.379 13.294 -2.687 1.00 88.50 102 PHE A CA 1
ATOM 828 C C . PHE A 1 102 ? 9.375 13.413 -3.834 1.00 88.50 102 PHE A C 1
ATOM 830 O O . PHE A 1 102 ? 10.189 14.335 -3.837 1.00 88.50 102 PHE A O 1
ATOM 837 N N . ARG A 1 103 ? 9.342 12.496 -4.804 1.00 83.25 103 ARG A N 1
ATOM 838 C CA . ARG A 1 103 ? 10.146 12.631 -6.014 1.00 83.25 103 A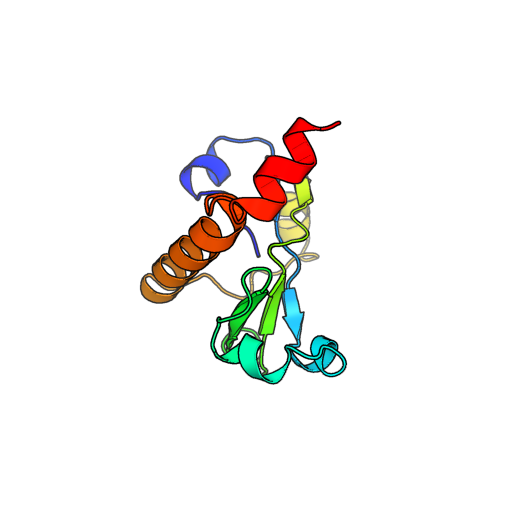RG A CA 1
ATOM 839 C C . ARG A 1 103 ? 9.674 13.868 -6.781 1.00 83.25 103 ARG A C 1
ATOM 841 O O . ARG A 1 103 ? 8.495 13.979 -7.099 1.00 83.25 103 ARG A O 1
ATOM 848 N N . SER A 1 104 ? 10.609 14.754 -7.108 1.00 78.06 104 SER A N 1
ATOM 849 C CA . SER A 1 104 ? 10.361 15.846 -8.045 1.00 78.06 104 SER A CA 1
ATOM 850 C C . SER A 1 104 ? 9.990 15.285 -9.415 1.00 78.06 104 SER A C 1
ATOM 852 O O . SER A 1 104 ? 10.613 14.327 -9.889 1.00 78.06 104 SER A O 1
ATOM 854 N N . ASP A 1 105 ? 9.007 15.904 -10.062 1.00 71.88 105 ASP A N 1
ATOM 855 C CA . ASP A 1 105 ? 8.749 15.653 -11.477 1.00 71.88 105 ASP A CA 1
ATOM 856 C C . ASP A 1 105 ? 10.022 15.950 -12.293 1.00 71.88 105 ASP A C 1
ATOM 858 O O . ASP A 1 105 ? 10.909 16.696 -11.857 1.00 71.88 105 ASP A O 1
ATOM 862 N N . ASP A 1 106 ? 10.163 15.328 -13.460 1.00 78.44 106 ASP A N 1
ATOM 863 C CA . ASP A 1 106 ? 11.293 15.621 -14.337 1.00 78.44 106 ASP A CA 1
ATOM 864 C C . ASP A 1 106 ? 11.285 17.107 -14.763 1.00 78.44 106 ASP A C 1
ATOM 866 O O . ASP A 1 106 ? 10.215 17.709 -14.900 1.00 78.44 106 ASP A O 1
ATOM 870 N N . PRO A 1 107 ? 12.467 17.728 -14.973 1.00 77.44 107 PRO A N 1
ATOM 871 C CA . PRO A 1 107 ? 12.560 19.142 -15.340 1.00 77.44 107 PRO A CA 1
ATOM 872 C C . PRO A 1 107 ? 11.673 19.577 -16.525 1.00 77.44 107 PRO A C 1
ATOM 874 O O . PRO A 1 107 ? 11.097 20.660 -16.423 1.00 77.44 107 PRO A O 1
ATOM 877 N N . PRO A 1 108 ? 11.506 18.778 -17.604 1.00 77.94 108 PRO A N 1
ATOM 878 C CA . PRO A 1 108 ? 10.557 19.085 -18.677 1.00 77.94 108 PRO A CA 1
ATOM 879 C C . PRO A 1 108 ? 9.118 19.228 -18.166 1.00 77.94 108 PRO A C 1
ATOM 881 O O . PRO A 1 108 ? 8.497 20.271 -18.364 1.00 77.94 108 PRO A O 1
ATOM 884 N N . THR A 1 109 ? 8.621 18.233 -17.428 1.00 76.06 109 THR A N 1
ATOM 885 C CA . THR A 1 109 ? 7.267 18.244 -16.849 1.00 76.06 109 THR A CA 1
ATOM 886 C C . THR A 1 109 ? 7.062 19.421 -15.886 1.00 76.06 109 THR A C 1
ATOM 888 O O . THR A 1 109 ? 5.982 20.013 -15.822 1.00 76.06 109 THR A O 1
ATOM 891 N N . MET A 1 110 ? 8.101 19.810 -15.140 1.00 77.19 110 MET A N 1
ATOM 892 C CA . MET A 1 110 ? 8.049 20.986 -14.264 1.00 77.19 110 MET A CA 1
ATOM 893 C C . MET A 1 110 ? 7.992 22.311 -15.038 1.00 77.19 110 MET A C 1
ATOM 895 O O . MET A 1 110 ? 7.285 23.222 -14.607 1.00 77.19 110 MET A O 1
ATOM 899 N N . GLN A 1 111 ? 8.716 22.431 -16.156 1.00 79.25 111 GLN A N 1
ATOM 900 C CA . GLN A 1 111 ? 8.697 23.626 -17.010 1.00 79.25 111 GLN A CA 1
ATOM 901 C C . GLN A 1 111 ? 7.340 23.816 -17.693 1.00 79.25 111 GLN A C 1
ATOM 903 O O . GLN A 1 111 ? 6.846 24.939 -17.754 1.00 79.25 111 GLN A O 1
ATOM 908 N N . GLU A 1 112 ? 6.696 22.736 -18.141 1.00 79.88 112 GLU A N 1
ATOM 909 C CA . GLU A 1 112 ? 5.359 22.800 -18.746 1.00 79.88 112 GLU A CA 1
ATOM 910 C C . GLU A 1 112 ? 4.314 23.397 -17.793 1.00 79.88 112 GLU A C 1
ATOM 912 O O . GLU A 1 112 ? 3.484 24.194 -18.220 1.00 79.88 112 GLU A O 1
ATOM 917 N N . ARG A 1 113 ? 4.389 23.093 -16.490 1.00 68.00 113 ARG A N 1
ATOM 918 C CA . ARG A 1 113 ? 3.462 23.638 -15.481 1.00 68.00 113 ARG A CA 1
ATOM 919 C C . ARG A 1 113 ? 3.675 25.114 -15.152 1.00 68.00 113 ARG A C 1
ATOM 921 O O . ARG A 1 113 ? 2.755 25.727 -14.629 1.00 68.00 113 ARG A O 1
ATOM 928 N N . GLN A 1 114 ? 4.853 25.680 -15.421 1.00 70.56 114 GLN A N 1
ATOM 929 C CA . GLN A 1 114 ? 5.105 27.114 -15.204 1.00 70.56 114 GLN A CA 1
ATOM 930 C C . GLN A 1 114 ? 4.488 27.996 -16.300 1.00 70.56 114 GLN A C 1
ATOM 932 O O . GLN A 1 114 ? 4.418 29.210 -16.131 1.00 70.56 114 GLN A O 1
ATOM 937 N N . ASN A 1 115 ? 4.044 27.391 -17.405 1.00 62.91 115 ASN A N 1
ATOM 938 C CA . ASN A 1 115 ? 3.451 28.082 -18.549 1.00 62.91 115 ASN A CA 1
ATOM 939 C C . ASN A 1 115 ? 1.904 28.100 -18.523 1.00 62.91 115 ASN A C 1
ATOM 941 O O . ASN A 1 115 ? 1.296 28.507 -19.514 1.00 62.91 115 ASN A O 1
ATOM 945 N N . PHE A 1 116 ? 1.283 27.664 -17.419 1.00 51.97 116 PHE A N 1
ATOM 946 C CA . PHE A 1 116 ? -0.161 27.720 -17.145 1.00 51.97 116 PHE A CA 1
ATOM 947 C C . PHE A 1 116 ? -0.448 28.638 -15.954 1.00 51.97 116 PHE A C 1
ATOM 949 O O . PHE A 1 116 ? -1.540 29.247 -15.948 1.00 51.97 116 PHE A O 1
#

Nearest PDB structures (foldseek):
  4mzm-assembly1_B  TM=7.905E-01  e=9.150E-03  Staphylococcus aureus subsp. aureus N315
  5kbj-assembly2_D  TM=3.275E-01  e=1.614E+00  Staphylococcus aureus
  2j7k-assembly1_A  TM=2.988E-01  e=8.672E+00  Thermus thermophilus HB8
  5h7l-assembly1_A  TM=2.738E-01  e=7.620E+00  Pyrococcus horikoshii OT3

Radius of gyration: 16.33 Å; Cα contacts (8 Å, |Δi|>4): 137; chains: 1; bounding box: 32×45×38 Å

Solvent-accessible surface area (backbone atoms only — not comparable to full-atom values): 6903 Å² total; per-residue (Å²): 79,78,74,54,52,72,78,41,67,78,72,41,66,58,40,37,33,25,56,65,48,56,48,75,82,41,68,88,43,91,59,44,86,37,33,81,73,51,72,39,60,49,39,47,50,65,43,48,77,80,79,79,46,50,32,30,32,38,66,77,56,71,43,81,42,56,37,66,60,54,51,50,33,36,75,72,61,82,43,78,86,82,80,75,73,50,75,68,52,45,54,54,46,51,54,45,48,44,56,55,75,66,53,76,71,56,71,68,67,52,54,60,62,74,76,111

Secondary structure (DSSP, 8-state):
-B-S-HHHHHH-SEEEE--EEEGGGGTTSTTGGGTTTT-STTEEEEETTTTSS-EEEETT--EEEEHHHHHHHHHHTSS-------HHHHHHHHHHHHHHHTSPPPHHHHHHHTT-

Mean predicted aligned error: 5.9 Å

Sequence (116 aa):
MIITSTCDLDRKEKIVICPCFPLEKLKGLTAYSDIPKNNVFEFFFIGNGLTGGEWVVDLSHPMTLLRERVFKKIKEGDIIRLHSLTQVGWYLFITKFSMKYFRSDDPPTMQERQNF